Protein AF-A0A4R8DB38-F1 (afdb_monomer)

Solvent-accessible surface area (backbone atoms only — not comparable to full-atom values): 3660 Å² total; per-residue (Å²): 131,94,71,51,72,65,60,50,51,50,51,38,44,43,44,36,76,61,50,52,53,64,58,50,12,67,73,72,74,49,53,49,65,58,45,44,52,59,28,39,78,45,37,47,90,42,46,69,46,19,44,51,46,49,50,55,53,52,52,53,54,66,74,74,109

Foldseek 3Di:
DPQDPVLLLQLLVCLLVPNQLVVSCVVSVHDSVVSVVSNVVQPPPPSVSSVVSNVVVVVVVVVVD

pLDDT: mean 91.19, std 8.9, range [55.78, 97.88]

Mean predicted aligned error: 3.48 Å

Sequence (65 aa):
MNITTDVRNMIVTMLAEGSPVWYVAGMVKMSNHDVYLVGREAGYPDKAKLRRAVWAARNRVLQAA

Nearest PDB structures (foldseek):
  2lvs-assembly1_A  TM=7.900E-01  e=1.041E+00  Hyperthermus butylicus DSM 5456
  1p4w-assembly1_A  TM=6.945E-01  e=6.519E-01  Erwinia amylov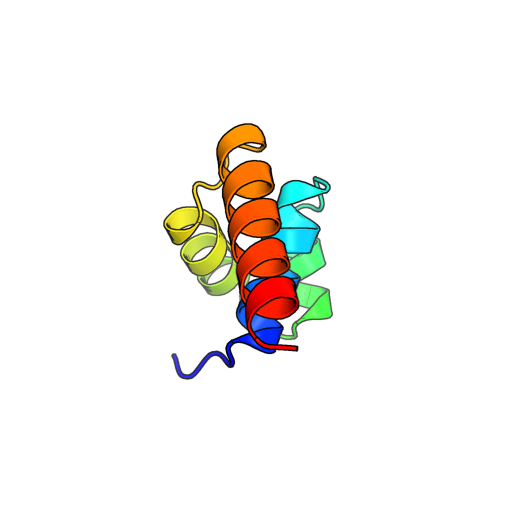ora
  6fal-assembly1_A  TM=6.376E-01  e=8.537E+00  Escherichia coli

Secondary structure (DSSP, 8-state):
----HHHHHHHHHHHHHT--HHHHHHHHT--HHHHHHHHHHTTTT-HHHHHHHHHHHHHHHHH--

Structure (mmCIF, N/CA/C/O backbone):
data_AF-A0A4R8DB38-F1
#
_entry.id   AF-A0A4R8DB38-F1
#
loop_
_atom_site.group_PDB
_atom_site.id
_atom_site.type_symbol
_atom_site.label_atom_id
_atom_site.label_alt_id
_atom_site.label_comp_id
_atom_site.label_asym_id
_atom_site.label_entity_id
_atom_site.label_seq_id
_atom_site.pdbx_PDB_ins_code
_atom_site.Cartn_x
_atom_site.Cartn_y
_atom_site.Cartn_z
_atom_site.occupancy
_atom_site.B_iso_or_equiv
_atom_site.auth_seq_id
_atom_site.auth_comp_id
_atom_site.auth_asym_id
_atom_site.auth_atom_id
_atom_site.pdbx_PDB_model_num
ATOM 1 N N . MET A 1 1 ? 6.864 -10.899 -10.082 1.00 59.44 1 MET A N 1
ATOM 2 C CA . MET A 1 1 ? 7.692 -9.868 -9.421 1.00 59.44 1 MET A CA 1
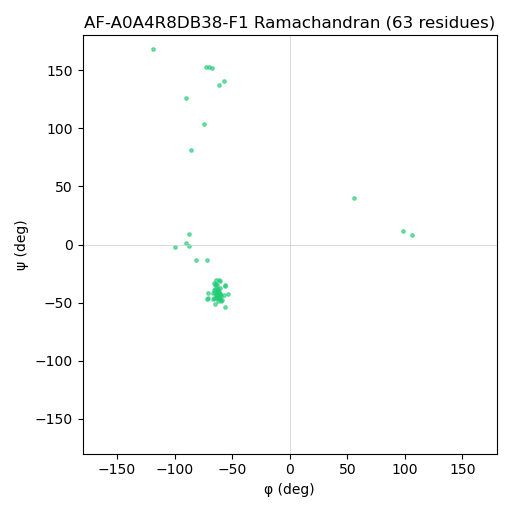ATOM 3 C C . MET A 1 1 ? 7.862 -10.267 -7.964 1.00 59.44 1 MET A C 1
ATOM 5 O O . MET A 1 1 ? 6.850 -10.501 -7.316 1.00 59.44 1 MET A O 1
ATOM 9 N N . ASN A 1 2 ? 9.090 -10.425 -7.465 1.00 73.75 2 ASN A N 1
ATOM 10 C CA . ASN A 1 2 ? 9.313 -10.790 -6.061 1.00 73.75 2 ASN A CA 1
ATOM 11 C C . ASN A 1 2 ? 9.327 -9.515 -5.201 1.00 73.75 2 ASN A C 1
ATOM 13 O O . ASN A 1 2 ? 10.382 -8.941 -4.954 1.00 73.75 2 ASN A O 1
ATOM 17 N N . ILE A 1 3 ? 8.141 -9.013 -4.848 1.00 81.62 3 ILE A N 1
ATOM 18 C CA . ILE A 1 3 ? 7.976 -7.820 -4.005 1.00 81.62 3 ILE A CA 1
ATOM 19 C C . ILE A 1 3 ? 7.921 -8.285 -2.554 1.00 81.62 3 ILE A C 1
ATOM 21 O O . ILE A 1 3 ? 7.100 -9.138 -2.215 1.00 81.62 3 ILE A O 1
ATOM 25 N N . THR A 1 4 ? 8.769 -7.724 -1.694 1.00 88.75 4 THR A N 1
ATOM 26 C CA . THR A 1 4 ? 8.712 -8.035 -0.264 1.00 88.75 4 THR A CA 1
ATOM 27 C C . THR A 1 4 ? 7.420 -7.497 0.350 1.00 88.75 4 THR A C 1
ATOM 29 O O . THR A 1 4 ? 6.854 -6.498 -0.105 1.00 88.75 4 THR A O 1
ATOM 32 N N . THR A 1 5 ? 6.949 -8.144 1.415 1.00 88.19 5 THR A N 1
ATOM 33 C CA . THR A 1 5 ? 5.770 -7.685 2.162 1.00 88.19 5 THR A CA 1
ATOM 34 C C . THR A 1 5 ? 5.942 -6.244 2.654 1.00 88.19 5 THR A C 1
ATOM 36 O O . THR A 1 5 ? 4.990 -5.470 2.603 1.00 88.19 5 THR A O 1
ATOM 39 N N . ASP A 1 6 ? 7.160 -5.847 3.031 1.00 89.94 6 ASP A N 1
ATOM 40 C CA . ASP A 1 6 ? 7.466 -4.486 3.484 1.00 89.94 6 ASP A CA 1
ATOM 41 C C . ASP A 1 6 ? 7.320 -3.450 2.369 1.00 89.94 6 ASP A C 1
ATOM 43 O O . ASP A 1 6 ? 6.646 -2.436 2.552 1.00 89.94 6 ASP A O 1
ATOM 47 N N . VAL A 1 7 ? 7.872 -3.725 1.181 1.00 93.56 7 VAL A N 1
ATOM 48 C CA . VAL A 1 7 ? 7.733 -2.829 0.021 1.00 93.56 7 VAL A CA 1
ATOM 49 C C . VAL A 1 7 ? 6.267 -2.724 -0.390 1.00 93.56 7 VAL A C 1
ATOM 51 O O . VAL A 1 7 ? 5.778 -1.627 -0.661 1.00 93.56 7 VAL A O 1
ATOM 54 N N . ARG A 1 8 ? 5.526 -3.838 -0.362 1.00 94.62 8 ARG A N 1
ATOM 55 C CA . ARG A 1 8 ? 4.082 -3.839 -0.626 1.00 94.62 8 ARG A CA 1
ATOM 56 C C . ARG A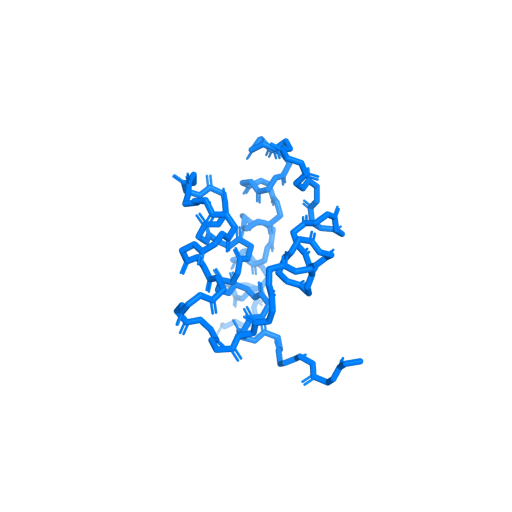 1 8 ? 3.328 -2.957 0.368 1.00 94.62 8 ARG A C 1
ATOM 58 O O . ARG A 1 8 ? 2.521 -2.128 -0.047 1.00 94.62 8 ARG A O 1
ATOM 65 N N . ASN A 1 9 ? 3.599 -3.112 1.661 1.00 93.94 9 ASN A N 1
ATOM 66 C CA . ASN A 1 9 ? 2.964 -2.321 2.713 1.00 93.94 9 ASN A CA 1
ATOM 67 C C . ASN A 1 9 ? 3.292 -0.832 2.569 1.00 93.94 9 ASN A C 1
ATOM 69 O O . ASN A 1 9 ? 2.397 0.002 2.720 1.00 93.94 9 ASN A O 1
ATOM 73 N N . MET A 1 10 ? 4.537 -0.499 2.221 1.00 94.88 10 MET A N 1
ATOM 74 C CA . MET A 1 10 ? 4.963 0.875 1.967 1.00 94.88 10 MET A CA 1
ATOM 75 C C . MET A 1 10 ? 4.202 1.485 0.786 1.00 94.88 10 MET A C 1
ATOM 77 O O . MET A 1 10 ? 3.610 2.552 0.936 1.00 94.88 10 MET A O 1
ATOM 81 N N . ILE A 1 11 ? 4.118 0.778 -0.348 1.00 96.50 11 ILE A N 1
ATOM 82 C CA . ILE A 1 11 ? 3.351 1.222 -1.522 1.00 96.50 11 ILE A CA 1
ATOM 83 C C . ILE A 1 11 ? 1.891 1.492 -1.147 1.00 96.50 11 ILE A C 1
ATOM 85 O O . ILE A 1 11 ? 1.377 2.584 -1.390 1.00 96.50 11 ILE A O 1
ATOM 89 N N . VAL A 1 12 ? 1.218 0.513 -0.538 1.00 96.12 12 VAL A N 1
ATOM 90 C CA . VAL A 1 12 ? -0.210 0.615 -0.202 1.00 96.12 12 VAL A CA 1
ATOM 91 C C . VAL A 1 12 ? -0.462 1.748 0.797 1.00 96.12 12 VAL A C 1
ATOM 93 O O . VAL A 1 12 ? -1.439 2.480 0.644 1.00 96.12 12 VAL A O 1
ATOM 96 N N . THR A 1 13 ? 0.434 1.941 1.769 1.00 96.62 13 THR A N 1
ATOM 97 C CA . THR A 1 13 ? 0.339 3.024 2.761 1.00 96.62 13 THR A CA 1
ATOM 98 C C . THR A 1 13 ? 0.466 4.394 2.106 1.00 96.62 13 THR A C 1
ATOM 100 O O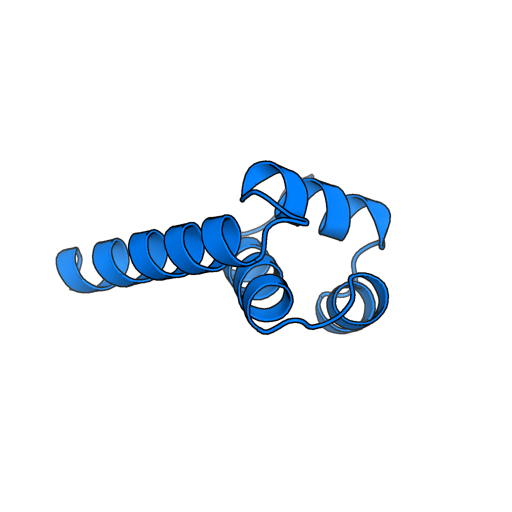 . THR A 1 13 ? -0.431 5.221 2.256 1.00 96.62 13 THR A O 1
ATOM 103 N N . MET A 1 14 ? 1.505 4.615 1.297 1.00 96.75 14 MET A N 1
ATOM 104 C CA . MET A 1 14 ? 1.714 5.904 0.630 1.00 96.75 14 MET A CA 1
ATOM 105 C C . MET A 1 14 ? 0.569 6.243 -0.338 1.00 96.75 14 MET A C 1
ATOM 107 O O . MET A 1 14 ? 0.129 7.392 -0.409 1.00 96.75 14 MET A O 1
ATOM 111 N N . LEU A 1 15 ? 0.038 5.246 -1.057 1.00 97.12 15 LEU A N 1
ATOM 112 C CA . LEU A 1 15 ? -1.141 5.425 -1.913 1.00 97.12 15 LEU A CA 1
ATOM 113 C C . LEU A 1 15 ? -2.404 5.747 -1.092 1.00 97.12 15 LEU A C 1
ATOM 115 O O . LEU A 1 15 ? -3.201 6.593 -1.506 1.00 97.12 15 LEU A O 1
ATOM 119 N N . ALA A 1 16 ? -2.593 5.118 0.074 1.00 96.56 16 ALA A N 1
ATOM 120 C CA . ALA A 1 16 ? -3.712 5.398 0.981 1.00 96.56 16 ALA A CA 1
ATOM 121 C C . ALA A 1 16 ? -3.662 6.826 1.557 1.00 96.56 16 ALA A C 1
ATOM 123 O O . ALA A 1 16 ? -4.710 7.459 1.730 1.00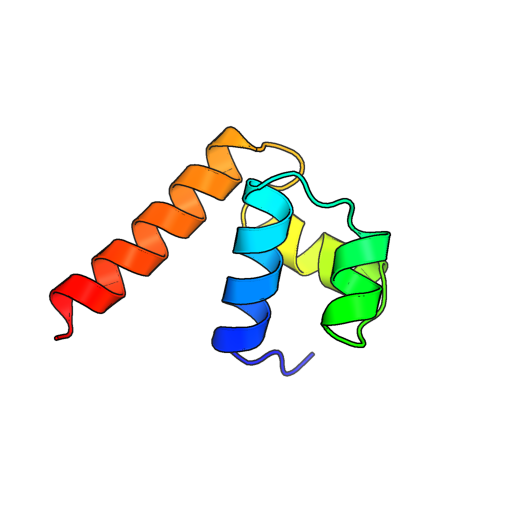 96.56 16 ALA A O 1
ATOM 124 N N . GLU A 1 17 ? -2.452 7.330 1.812 1.00 95.12 17 GLU A N 1
ATOM 125 C CA . GLU A 1 17 ? -2.165 8.711 2.229 1.00 95.12 17 GLU A CA 1
ATOM 126 C C . GLU A 1 17 ? -2.3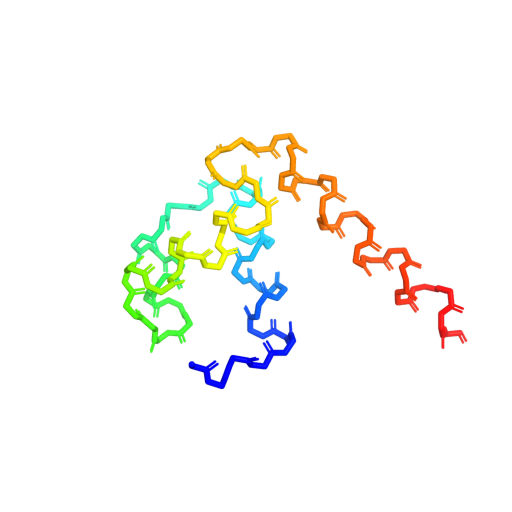69 9.724 1.091 1.00 95.12 17 GLU A C 1
ATOM 128 O O . GLU A 1 17 ? -2.495 10.922 1.329 1.00 95.12 17 GLU A O 1
ATOM 133 N N . GLY A 1 18 ? -2.504 9.247 -0.151 1.00 94.88 18 GLY A N 1
ATOM 134 C CA . GLY A 1 18 ? -2.812 10.067 -1.319 1.00 94.88 18 GLY A CA 1
ATOM 135 C C . GLY A 1 18 ? -1.602 10.450 -2.162 1.00 94.88 18 GLY A C 1
ATOM 136 O O . GLY A 1 18 ? -1.756 11.274 -3.065 1.00 94.88 18 GLY A O 1
ATOM 137 N N . SER A 1 19 ? -0.441 9.842 -1.918 1.00 96.62 19 SER A N 1
ATOM 138 C CA . SER A 1 19 ? 0.718 10.005 -2.792 1.00 96.62 19 SER A CA 1
ATOM 139 C C . SER A 1 19 ? 0.402 9.487 -4.200 1.00 96.62 19 SER A C 1
ATOM 141 O O . SER A 1 19 ? -0.201 8.418 -4.344 1.00 96.62 19 SER A O 1
ATOM 143 N N . PRO A 1 20 ? 0.798 10.204 -5.263 1.00 96.38 20 PRO A N 1
ATOM 144 C CA . PRO A 1 20 ? 0.576 9.738 -6.624 1.00 96.38 20 PRO A CA 1
ATOM 145 C C . PRO A 1 20 ? 1.511 8.570 -6.972 1.00 96.38 20 PRO A C 1
ATOM 147 O O . PRO A 1 20 ? 2.629 8.478 -6.466 1.00 96.38 20 PRO A O 1
ATOM 150 N N . VAL A 1 21 ? 1.076 7.700 -7.892 1.00 97.44 21 VAL A N 1
ATOM 151 C CA . VAL A 1 21 ? 1.810 6.483 -8.303 1.00 97.44 21 VAL A CA 1
ATOM 152 C C . VAL A 1 21 ? 3.247 6.785 -8.739 1.00 97.44 21 VAL A C 1
ATOM 154 O O . VAL A 1 21 ? 4.155 6.071 -8.330 1.00 97.44 21 VAL A O 1
ATOM 157 N N . TRP A 1 22 ? 3.469 7.856 -9.510 1.00 97.44 22 TRP A N 1
ATOM 158 C CA . TRP A 1 22 ? 4.808 8.232 -9.985 1.00 97.44 22 TRP A CA 1
ATOM 159 C C . TRP A 1 22 ? 5.768 8.588 -8.843 1.00 97.44 22 TRP A C 1
ATOM 161 O O . TRP A 1 22 ? 6.957 8.283 -8.912 1.00 97.44 22 TRP A O 1
ATOM 171 N N . TYR A 1 23 ? 5.255 9.202 -7.773 1.00 97.88 23 TYR A N 1
ATOM 172 C CA . TYR A 1 23 ? 6.061 9.578 -6.615 1.00 97.88 23 TYR A CA 1
ATOM 173 C C . TYR A 1 23 ? 6.451 8.335 -5.818 1.00 97.88 23 TYR A C 1
ATOM 175 O O . TYR A 1 23 ? 7.623 8.125 -5.508 1.00 97.88 23 TYR A O 1
ATOM 183 N N . VAL A 1 24 ? 5.475 7.461 -5.558 1.00 97.44 24 VAL A N 1
ATOM 184 C CA . VAL A 1 24 ? 5.706 6.191 -4.858 1.00 97.44 24 VAL A CA 1
ATOM 185 C C . VAL A 1 24 ? 6.682 5.310 -5.641 1.00 97.44 24 VAL A C 1
ATOM 187 O O . VAL A 1 24 ? 7.609 4.766 -5.052 1.00 97.44 24 VAL A O 1
ATOM 190 N N . ALA A 1 25 ? 6.545 5.233 -6.966 1.00 97.50 25 ALA A N 1
ATOM 191 C CA . ALA A 1 25 ? 7.466 4.518 -7.849 1.00 97.50 25 ALA A CA 1
ATOM 192 C C . ALA A 1 25 ? 8.917 5.013 -7.725 1.00 97.50 25 ALA A C 1
ATOM 194 O O . ALA A 1 25 ? 9.834 4.201 -7.583 1.00 97.50 25 ALA A O 1
ATOM 195 N N . GLY A 1 26 ? 9.128 6.334 -7.674 1.00 97.12 26 GLY A N 1
ATOM 196 C CA . GLY A 1 26 ? 10.449 6.928 -7.444 1.00 97.12 26 GLY A CA 1
ATOM 197 C C . GLY A 1 26 ? 11.051 6.601 -6.070 1.00 97.12 26 GLY A C 1
ATOM 198 O O . GLY A 1 26 ? 12.270 6.415 -5.961 1.00 97.12 26 GLY A O 1
ATOM 199 N N . MET A 1 27 ? 10.200 6.487 -5.044 1.00 96.50 27 MET A N 1
ATOM 200 C CA . MET A 1 27 ? 10.588 6.128 -3.674 1.00 96.50 27 MET A CA 1
ATOM 201 C C . MET A 1 27 ? 11.000 4.658 -3.557 1.00 96.50 27 MET A C 1
ATOM 203 O O . MET A 1 27 ? 12.041 4.360 -2.978 1.00 96.50 27 MET A O 1
ATOM 207 N N . VAL A 1 28 ? 10.222 3.741 -4.141 1.00 94.50 28 VAL A N 1
ATOM 208 C CA . VAL A 1 28 ? 10.464 2.288 -4.037 1.00 94.50 28 VAL A CA 1
ATOM 209 C C . VAL A 1 28 ? 11.360 1.723 -5.145 1.00 94.50 28 VAL A C 1
ATOM 211 O O . VAL A 1 28 ? 11.602 0.521 -5.176 1.00 94.50 28 VAL A O 1
ATOM 214 N N . LYS A 1 29 ? 11.850 2.575 -6.059 1.00 94.75 29 LYS A N 1
ATOM 215 C CA . LYS A 1 29 ? 12.678 2.192 -7.220 1.00 94.75 29 LYS A CA 1
ATOM 216 C C . LYS A 1 29 ? 12.009 1.137 -8.116 1.00 94.75 29 LYS A C 1
ATOM 218 O O . LYS A 1 29 ? 12.670 0.232 -8.617 1.00 94.75 29 LYS A O 1
ATOM 223 N N . MET A 1 30 ? 10.699 1.267 -8.332 1.00 94.31 30 MET A N 1
ATOM 224 C CA . MET A 1 30 ? 9.911 0.387 -9.213 1.00 94.31 30 MET A CA 1
ATOM 225 C C . MET A 1 30 ? 9.283 1.175 -10.361 1.00 94.31 30 MET A C 1
ATOM 227 O O . MET A 1 30 ? 9.255 2.405 -10.344 1.00 94.31 30 MET A O 1
ATOM 231 N N . SER A 1 31 ? 8.752 0.469 -11.361 1.00 96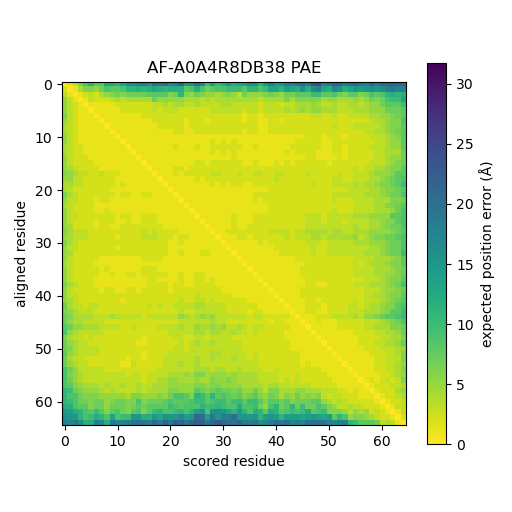.62 31 SER A N 1
ATOM 232 C CA . SER A 1 31 ? 7.989 1.115 -12.426 1.00 96.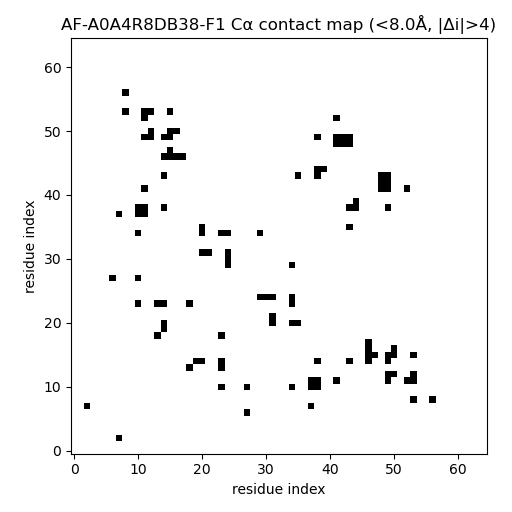62 31 SER A CA 1
ATOM 233 C C . SER A 1 31 ? 6.636 1.625 -11.910 1.00 96.62 31 SER A C 1
ATOM 235 O O . SER A 1 31 ? 6.037 1.059 -10.991 1.00 96.62 31 SER A O 1
ATOM 237 N N . ASN A 1 32 ? 6.103 2.669 -12.553 1.00 97.38 32 ASN A N 1
ATOM 238 C CA . ASN A 1 32 ? 4.748 3.161 -12.277 1.00 97.38 32 ASN A CA 1
ATOM 239 C C . ASN A 1 32 ? 3.694 2.056 -12.458 1.00 97.38 32 ASN A C 1
ATOM 241 O O . ASN A 1 32 ? 2.703 2.020 -11.732 1.00 97.38 32 ASN A O 1
ATOM 245 N N . HIS A 1 33 ? 3.910 1.162 -13.429 1.00 96.75 33 HIS A N 1
ATOM 246 C CA . HIS A 1 33 ? 3.004 0.059 -13.720 1.00 96.75 33 HIS A CA 1
ATOM 247 C C . HIS A 1 33 ? 2.944 -0.938 -12.559 1.00 96.75 33 HIS A C 1
ATOM 249 O O . HIS A 1 33 ? 1.854 -1.284 -12.110 1.00 96.75 33 HIS A O 1
ATOM 255 N N . ASP A 1 34 ? 4.093 -1.327 -12.009 1.00 96.25 34 ASP A N 1
ATOM 256 C CA . ASP A 1 34 ? 4.150 -2.283 -10.900 1.00 96.25 34 ASP A CA 1
ATOM 257 C C . ASP A 1 34 ? 3.532 -1.707 -9.622 1.00 96.25 34 ASP A C 1
ATOM 259 O O . ASP A 1 34 ? 2.754 -2.376 -8.942 1.00 96.25 34 ASP A O 1
ATOM 263 N N . VAL A 1 35 ? 3.812 -0.436 -9.321 1.00 96.56 35 VAL A N 1
ATOM 264 C CA . VAL A 1 35 ? 3.189 0.272 -8.191 1.00 96.56 35 VAL A CA 1
ATOM 265 C C . VAL A 1 35 ? 1.675 0.357 -8.364 1.00 96.56 35 VAL A C 1
ATOM 267 O O . VAL A 1 35 ? 0.932 0.146 -7.402 1.00 96.56 35 VAL A O 1
ATOM 270 N N . TYR A 1 36 ? 1.200 0.621 -9.584 1.00 96.69 36 TYR A N 1
ATOM 271 C CA . TYR A 1 36 ? -0.227 0.607 -9.885 1.00 96.69 36 TYR A CA 1
ATOM 272 C C . TYR A 1 36 ? -0.841 -0.779 -9.666 1.00 96.69 36 TYR A C 1
ATOM 274 O O . TYR A 1 36 ? -1.899 -0.865 -9.047 1.00 96.69 36 TYR A O 1
ATOM 282 N N . LEU A 1 37 ? -0.196 -1.857 -10.124 1.00 97.00 37 LEU A N 1
ATOM 283 C CA . LEU A 1 37 ? -0.695 -3.222 -9.934 1.00 97.00 37 LEU A CA 1
ATOM 284 C C . LEU A 1 37 ? -0.785 -3.593 -8.449 1.00 97.00 37 LEU A C 1
ATOM 286 O O . LEU A 1 37 ? -1.833 -4.061 -8.006 1.00 97.00 37 LEU A O 1
ATOM 290 N N . VAL A 1 38 ? 0.253 -3.289 -7.663 1.00 95.62 38 VAL A N 1
ATOM 291 C CA . VAL A 1 38 ? 0.243 -3.492 -6.204 1.00 95.62 38 VAL A CA 1
ATOM 292 C C . VAL A 1 38 ? -0.886 -2.705 -5.543 1.00 95.62 38 VAL A C 1
ATOM 294 O O . VAL A 1 38 ? -1.638 -3.243 -4.727 1.00 95.62 38 VAL A O 1
ATOM 297 N N . GLY A 1 39 ? -1.028 -1.427 -5.900 1.00 95.62 39 GLY A N 1
ATOM 298 C CA . GLY A 1 39 ? -2.109 -0.591 -5.394 1.00 95.62 39 GLY A CA 1
ATOM 299 C C . GLY A 1 39 ? -3.479 -1.152 -5.764 1.00 95.62 39 GLY A C 1
ATOM 300 O O . GLY A 1 39 ? -4.374 -1.194 -4.921 1.00 95.62 39 GLY A O 1
ATOM 301 N N . ARG A 1 40 ? -3.654 -1.597 -7.012 1.00 96.31 40 ARG A N 1
ATOM 302 C CA . ARG A 1 40 ? -4.918 -2.115 -7.551 1.00 96.31 40 ARG A CA 1
ATOM 303 C C . ARG A 1 40 ? -5.390 -3.344 -6.785 1.00 96.31 40 ARG A C 1
ATOM 305 O O . ARG A 1 40 ? -6.566 -3.420 -6.441 1.00 96.31 40 ARG A O 1
ATOM 312 N N . GLU A 1 41 ? -4.486 -4.263 -6.467 1.00 94.38 41 GLU A N 1
ATOM 313 C CA . GLU A 1 41 ? -4.791 -5.444 -5.650 1.00 94.38 41 GLU A CA 1
ATOM 314 C C . GLU A 1 41 ? -5.268 -5.075 -4.236 1.00 94.38 41 GLU A C 1
ATOM 316 O O . GLU A 1 41 ? -6.103 -5.770 -3.662 1.00 94.38 41 GLU A O 1
ATOM 321 N N . ALA A 1 42 ? -4.792 -3.952 -3.692 1.00 93.06 42 ALA A N 1
ATOM 322 C CA . ALA A 1 42 ? -5.230 -3.409 -2.405 1.00 93.06 42 ALA A CA 1
ATOM 323 C C . ALA A 1 42 ? -6.463 -2.480 -2.500 1.00 93.06 42 ALA A C 1
ATOM 325 O O . ALA A 1 42 ? -6.949 -1.992 -1.478 1.00 93.06 42 ALA A O 1
ATOM 326 N N . GLY A 1 43 ? -6.986 -2.233 -3.707 1.00 94.06 43 GLY A N 1
ATOM 327 C CA . GLY A 1 43 ? -8.192 -1.434 -3.944 1.00 94.06 43 GLY A CA 1
ATOM 328 C C . GLY A 1 43 ? -7.973 -0.032 -4.524 1.00 94.06 43 GLY A C 1
ATOM 329 O O . GLY A 1 43 ? -8.938 0.721 -4.619 1.00 94.06 43 GLY A O 1
ATOM 330 N N . TYR A 1 44 ? -6.758 0.336 -4.941 1.00 92.69 44 TYR A N 1
ATOM 331 C CA . TYR A 1 44 ? -6.502 1.577 -5.690 1.00 92.69 44 TYR A CA 1
ATOM 332 C C . TYR A 1 44 ? -7.346 1.624 -6.983 1.00 92.69 44 TYR A C 1
ATOM 334 O O . TYR A 1 44 ? -7.480 0.594 -7.650 1.00 92.69 44 TYR A O 1
ATOM 342 N N . PRO A 1 45 ? -7.899 2.790 -7.383 1.00 93.81 45 PRO A N 1
ATOM 343 C CA . PRO A 1 45 ? -7.698 4.133 -6.818 1.00 93.81 45 PRO A CA 1
ATOM 344 C C . PRO A 1 45 ? -8.629 4.516 -5.652 1.00 93.81 45 PRO A C 1
ATOM 346 O O . PRO A 1 45 ? -8.623 5.671 -5.223 1.00 93.81 45 PRO A O 1
ATOM 349 N N . ASP A 1 46 ? -9.418 3.585 -5.108 1.00 95.62 46 ASP A N 1
ATOM 350 C CA . ASP A 1 46 ? -10.314 3.865 -3.981 1.00 95.62 46 ASP A CA 1
ATOM 351 C C . ASP A 1 46 ? -9.525 4.000 -2.666 1.00 95.62 46 ASP A C 1
ATOM 353 O O . ASP A 1 46 ? -9.112 3.026 -2.027 1.00 95.62 46 ASP A O 1
ATOM 357 N N . LYS A 1 47 ? -9.352 5.250 -2.225 1.00 90.00 47 LYS A N 1
ATOM 358 C CA . LYS A 1 47 ? -8.636 5.591 -0.988 1.00 90.00 47 LYS A CA 1
ATOM 359 C C . LYS A 1 47 ? -9.267 4.976 0.263 1.00 90.00 47 LYS A C 1
ATOM 361 O O . LYS A 1 47 ? -8.549 4.689 1.219 1.00 90.00 47 LYS A O 1
ATOM 366 N N . ALA A 1 48 ? -10.586 4.779 0.299 1.00 93.31 48 ALA A N 1
ATOM 367 C CA . ALA A 1 48 ? -11.240 4.175 1.456 1.00 93.31 48 ALA A CA 1
ATOM 368 C C . ALA A 1 48 ? -10.896 2.685 1.562 1.00 93.31 48 ALA A C 1
ATOM 370 O O . ALA A 1 48 ? -10.585 2.210 2.657 1.00 93.31 48 ALA A O 1
ATOM 371 N N . LYS A 1 49 ? -10.878 1.964 0.433 1.00 94.00 49 LYS A N 1
ATOM 372 C CA . LYS A 1 49 ? -10.432 0.560 0.389 1.00 94.00 49 LYS A CA 1
ATOM 373 C C . LYS A 1 49 ? -8.964 0.424 0.776 1.00 94.00 49 LYS A C 1
ATOM 375 O O . LYS A 1 49 ? -8.645 -0.414 1.615 1.00 94.00 49 LYS A O 1
ATOM 380 N N . LEU A 1 50 ? -8.106 1.313 0.275 1.00 93.81 50 LEU A N 1
ATOM 381 C CA . LEU A 1 50 ? -6.688 1.332 0.643 1.00 93.81 50 LEU A CA 1
ATOM 382 C C . LEU A 1 50 ? -6.481 1.561 2.144 1.00 93.81 50 LEU A C 1
ATOM 384 O O . LEU A 1 50 ? -5.761 0.799 2.783 1.00 93.81 50 LEU A O 1
ATOM 388 N N . ARG A 1 51 ? -7.162 2.543 2.750 1.00 93.25 51 ARG A N 1
ATOM 389 C CA . ARG A 1 51 ? -7.073 2.775 4.204 1.00 93.25 51 ARG A CA 1
ATOM 390 C C . ARG A 1 51 ? -7.533 1.569 5.021 1.00 93.25 51 ARG A C 1
ATOM 392 O O . ARG A 1 51 ? -6.920 1.259 6.039 1.00 93.25 51 ARG A O 1
ATOM 399 N N . ARG A 1 52 ? -8.575 0.861 4.571 1.00 92.88 52 ARG A N 1
ATOM 400 C CA . ARG A 1 52 ? -9.018 -0.391 5.208 1.00 92.88 52 ARG A CA 1
ATOM 401 C C . ARG A 1 52 ? -7.965 -1.491 5.088 1.00 92.88 52 ARG A C 1
ATOM 403 O O . ARG A 1 52 ? -7.720 -2.182 6.071 1.00 92.88 52 ARG A O 1
ATOM 410 N N . ALA A 1 53 ? -7.320 -1.627 3.929 1.00 91.19 53 ALA A N 1
ATOM 411 C CA . ALA A 1 53 ? -6.235 -2.586 3.732 1.00 91.19 53 ALA A CA 1
ATOM 412 C C . ALA A 1 53 ? -5.042 -2.294 4.661 1.00 91.19 53 ALA A C 1
ATOM 414 O O . ALA A 1 53 ? -4.550 -3.207 5.324 1.00 91.19 53 ALA A O 1
ATOM 415 N N . VAL A 1 54 ? -4.641 -1.022 4.787 1.00 92.44 54 VAL A N 1
ATOM 416 C CA . VAL A 1 54 ? -3.581 -0.581 5.716 1.00 92.44 54 VAL A CA 1
ATOM 417 C C . VAL A 1 54 ? -3.956 -0.879 7.168 1.00 92.44 54 VAL A C 1
ATOM 419 O O . VAL A 1 54 ? -3.146 -1.421 7.918 1.00 92.44 54 VAL A O 1
ATOM 422 N N . TRP A 1 55 ? -5.187 -0.563 7.575 1.00 91.88 55 TRP A N 1
ATOM 423 C CA . TRP A 1 55 ? -5.660 -0.837 8.933 1.00 91.88 55 TRP A CA 1
ATOM 424 C C . TRP A 1 55 ? -5.664 -2.338 9.249 1.00 91.88 55 TRP A C 1
ATOM 426 O O . TRP A 1 55 ? -5.150 -2.754 10.285 1.00 91.88 55 TRP A O 1
ATOM 436 N N . ALA A 1 56 ? -6.164 -3.167 8.328 1.00 89.25 56 ALA A N 1
ATOM 437 C CA . ALA A 1 56 ? -6.161 -4.618 8.488 1.00 89.25 56 ALA A CA 1
ATOM 438 C C . ALA A 1 56 ? -4.735 -5.187 8.591 1.00 89.25 56 ALA A C 1
ATOM 440 O O . ALA A 1 56 ? -4.489 -6.076 9.405 1.00 89.25 56 ALA A O 1
ATOM 441 N N . ALA A 1 57 ? -3.790 -4.663 7.804 1.00 86.50 57 ALA A N 1
ATOM 442 C CA . ALA A 1 57 ? -2.384 -5.054 7.880 1.00 86.50 57 ALA A CA 1
ATOM 443 C C . ALA A 1 57 ? -1.762 -4.691 9.240 1.00 86.50 57 ALA A C 1
ATOM 445 O O . ALA A 1 57 ? -1.140 -5.542 9.871 1.00 86.50 57 ALA A O 1
ATOM 446 N N . ARG A 1 58 ? -1.995 -3.467 9.733 1.00 85.62 58 ARG A N 1
ATOM 447 C CA . ARG A 1 58 ? -1.506 -3.009 11.046 1.00 85.62 58 ARG A CA 1
ATOM 448 C C . ARG A 1 58 ? -2.056 -3.836 12.202 1.00 85.62 58 ARG A C 1
ATOM 450 O O . ARG A 1 58 ? -1.299 -4.237 13.079 1.00 85.62 58 ARG A O 1
ATOM 457 N N . ASN A 1 59 ? -3.349 -4.144 12.183 1.00 86.94 59 ASN A N 1
ATOM 458 C CA . ASN A 1 59 ? -3.962 -4.931 13.250 1.00 86.94 59 ASN A CA 1
ATOM 459 C C . ASN A 1 59 ? -3.435 -6.365 13.312 1.00 86.94 59 ASN A C 1
ATOM 461 O O . ASN A 1 59 ? -3.317 -6.909 14.403 1.00 86.94 59 ASN A O 1
ATOM 465 N N . ARG A 1 60 ? -3.088 -6.980 12.174 1.00 81.25 60 ARG A N 1
ATOM 466 C CA . ARG A 1 60 ? -2.455 -8.309 12.173 1.00 81.25 60 ARG A CA 1
ATOM 467 C C . ARG A 1 60 ? -1.079 -8.293 12.832 1.00 81.25 60 ARG A C 1
ATOM 469 O O . ARG A 1 60 ? -0.762 -9.233 13.544 1.00 81.25 60 ARG A O 1
ATOM 476 N N . VAL A 1 61 ? -0.295 -7.233 12.619 1.00 80.12 61 VAL A N 1
ATOM 477 C CA . VAL A 1 61 ? 1.009 -7.063 13.282 1.00 80.12 61 VAL A CA 1
ATOM 478 C C . VAL A 1 61 ? 0.827 -6.924 14.792 1.00 80.12 61 VAL A C 1
ATOM 480 O O . VAL A 1 61 ? 1.529 -7.583 15.545 1.00 80.12 61 VAL A O 1
ATOM 483 N N . LEU A 1 62 ? -0.155 -6.133 15.234 1.00 75.62 62 LEU A N 1
ATOM 484 C CA . LEU A 1 62 ? -0.450 -5.956 16.661 1.00 75.62 62 LEU A CA 1
ATOM 485 C C . LEU A 1 62 ? -0.930 -7.240 17.352 1.00 75.62 62 LEU A C 1
ATOM 487 O O . LEU A 1 62 ? -0.702 -7.397 18.539 1.00 75.62 62 LEU A O 1
ATOM 491 N N . GLN A 1 63 ? -1.602 -8.141 16.632 1.00 72.12 63 GLN A N 1
ATOM 492 C CA . GLN A 1 63 ? -2.051 -9.435 17.168 1.00 72.12 63 GLN A CA 1
ATOM 493 C C . GLN A 1 63 ? -0.945 -10.502 17.185 1.00 72.12 63 GLN A C 1
ATOM 495 O O . GLN A 1 63 ? -1.127 -11.559 17.779 1.00 72.12 63 GLN A O 1
ATOM 500 N N . ALA A 1 64 ? 0.169 -10.259 16.492 1.00 66.50 64 ALA A N 1
ATOM 501 C CA . ALA A 1 64 ? 1.305 -11.174 16.414 1.00 66.50 64 ALA A CA 1
ATOM 502 C C . ALA A 1 64 ? 2.461 -10.790 17.360 1.00 66.50 64 ALA A C 1
ATOM 504 O O . ALA A 1 64 ? 3.473 -11.491 17.374 1.00 66.50 64 ALA A O 1
ATOM 505 N N . ALA A 1 65 ? 2.324 -9.680 18.093 1.00 55.78 65 ALA A N 1
ATOM 506 C CA . ALA A 1 65 ? 3.285 -9.147 19.058 1.00 55.78 65 ALA A CA 1
ATOM 507 C C . ALA A 1 65 ? 2.84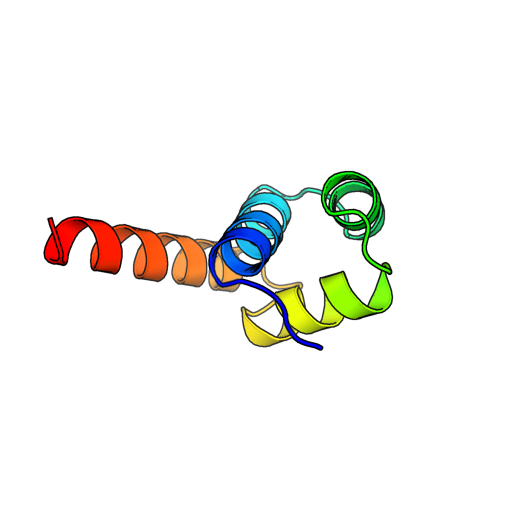3 -9.460 20.493 1.00 55.78 65 ALA A C 1
ATOM 509 O O . ALA A 1 65 ? 3.741 -9.705 21.327 1.00 55.78 65 ALA A O 1
#

Radius of gyration: 11.37 Å; Cα contacts (8 Å, |Δi|>4): 59; chains: 1; bounding box: 24×21×33 Å